Protein AF-A0A1F6LMS4-F1 (afdb_monomer_lite)

Sequence (138 aa):
MDKSLGEVFREQTHAKDLTAEDLVKKTGVGTRSLVFQFWAGRTFPPLHKLISMFNLVGMEFHIYVNGQLRKLKLDGRRGLSDAERVLVGDPGEVGLLDGLTPSQGEAILAQANFFREYNARKQSAKPASARRRADAAA

Foldseek 3Di:
DDQDPLCVLVVLCVVLVHDLVNLCVQLVQPDSVQSVCSSVVNDDTDPSSVQSSQVVSVHWDWDQDPNDIDTDDDPDDPPDDPLCVLPDDDPDPPPDPVPDDPVRVVVVVVVVVVSVVVVVVVVVVVVVVVVVVVVVVD

Structure (mmCIF, N/CA/C/O backbone):
data_AF-A0A1F6LMS4-F1
#
_entry.id   AF-A0A1F6LMS4-F1
#
loop_
_atom_site.group_PDB
_atom_site.id
_atom_site.type_symbol
_atom_site.label_atom_id
_atom_site.label_alt_id
_atom_site.label_comp_id
_atom_site.label_asym_id
_atom_site.label_entity_id
_atom_site.label_seq_id
_atom_site.pdbx_PDB_ins_code
_atom_site.Cartn_x
_atom_site.Cartn_y
_atom_site.Cartn_z
_atom_site.occupancy
_atom_site.B_iso_or_equiv
_atom_site.auth_seq_id
_atom_site.auth_comp_id
_atom_site.auth_asym_id
_atom_site.auth_atom_id
_atom_site.pdbx_PDB_model_num
ATOM 1 N N . MET A 1 1 ? -13.537 21.248 1.735 1.00 57.81 1 MET A N 1
ATOM 2 C CA . MET A 1 1 ? -13.425 20.129 0.780 1.00 57.81 1 MET A CA 1
ATOM 3 C C . MET A 1 1 ? -12.567 19.087 1.464 1.00 57.81 1 MET A C 1
ATOM 5 O O . MET A 1 1 ? -11.449 19.426 1.841 1.00 57.81 1 MET A O 1
ATOM 9 N N . ASP A 1 2 ? -13.107 17.901 1.727 1.00 83.56 2 ASP A N 1
ATOM 10 C CA . ASP A 1 2 ? -12.365 16.851 2.428 1.00 83.56 2 ASP A CA 1
ATOM 11 C C . ASP A 1 2 ? -11.330 16.250 1.476 1.00 83.56 2 ASP A C 1
ATOM 13 O O . ASP A 1 2 ? -11.664 15.871 0.353 1.00 83.56 2 ASP A O 1
ATOM 17 N N . LYS A 1 3 ? -10.062 16.211 1.900 1.00 87.00 3 LYS A N 1
ATOM 18 C CA . LYS A 1 3 ? -8.988 15.601 1.108 1.00 87.00 3 LYS A CA 1
ATOM 19 C C . LYS A 1 3 ? -9.185 14.091 1.076 1.00 87.00 3 LYS A C 1
ATOM 21 O O . LYS A 1 3 ? -9.431 13.463 2.106 1.00 87.00 3 LYS A O 1
ATOM 26 N N . SER A 1 4 ? -9.013 13.495 -0.093 1.00 92.06 4 SER A N 1
ATOM 27 C CA . SER A 1 4 ? -8.937 12.047 -0.235 1.00 92.06 4 SER A CA 1
ATOM 28 C C . SER A 1 4 ? -7.688 11.495 0.460 1.00 92.06 4 SER A C 1
ATOM 30 O O . SER A 1 4 ? -6.669 12.173 0.615 1.00 92.06 4 SER A O 1
ATOM 32 N N . LEU A 1 5 ? -7.730 10.214 0.833 1.00 91.44 5 LEU A N 1
ATOM 33 C CA . LEU A 1 5 ? -6.574 9.526 1.412 1.00 91.44 5 LEU A CA 1
ATOM 34 C C . LEU A 1 5 ? -5.336 9.593 0.499 1.00 91.44 5 LEU A C 1
ATOM 36 O O . LEU A 1 5 ? -4.218 9.727 0.992 1.00 91.44 5 LEU A O 1
ATOM 40 N N . GLY A 1 6 ? -5.539 9.520 -0.821 1.00 93.62 6 GLY A N 1
ATOM 41 C CA . GLY A 1 6 ? -4.470 9.628 -1.813 1.00 93.62 6 GLY A CA 1
ATOM 42 C C . GLY A 1 6 ? -3.784 10.996 -1.796 1.00 93.62 6 GLY A C 1
ATOM 43 O O . GLY A 1 6 ? -2.556 11.061 -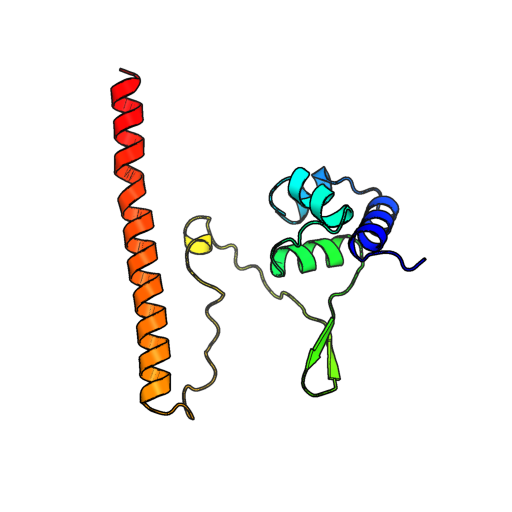1.870 1.00 93.62 6 GLY A O 1
ATOM 44 N N . GLU A 1 7 ? -4.551 12.075 -1.625 1.00 94.12 7 GLU A N 1
ATOM 45 C CA . GLU A 1 7 ? -4.028 13.442 -1.507 1.00 94.12 7 GLU A CA 1
ATOM 46 C C . GLU A 1 7 ? -3.265 13.642 -0.199 1.00 94.12 7 GLU A C 1
ATOM 48 O O . GLU A 1 7 ? -2.130 14.116 -0.225 1.00 94.12 7 GLU A O 1
ATOM 53 N N . VAL A 1 8 ? -3.832 13.201 0.930 1.00 94.62 8 VAL A N 1
ATOM 54 C CA . VAL A 1 8 ? -3.152 13.257 2.236 1.00 94.62 8 VAL A CA 1
ATOM 55 C C . VAL A 1 8 ? -1.834 12.485 2.185 1.00 94.62 8 VAL A C 1
ATOM 57 O O . VAL A 1 8 ? -0.793 12.987 2.606 1.00 94.62 8 VAL A O 1
ATOM 60 N N . PHE A 1 9 ? -1.844 11.279 1.616 1.00 95.69 9 PHE A N 1
ATOM 61 C CA . PHE A 1 9 ? -0.638 10.472 1.480 1.00 95.69 9 PHE A CA 1
ATOM 62 C C . PHE A 1 9 ? 0.407 11.129 0.564 1.00 95.69 9 PHE A C 1
ATOM 64 O O . PHE A 1 9 ? 1.603 11.086 0.861 1.00 95.69 9 PHE A O 1
ATOM 71 N N . ARG A 1 10 ? -0.013 11.758 -0.541 1.00 96.19 10 ARG A N 1
ATOM 72 C CA . ARG A 1 10 ? 0.890 12.491 -1.440 1.00 96.19 10 ARG A CA 1
ATOM 73 C C . ARG A 1 10 ? 1.565 13.662 -0.725 1.00 96.19 10 ARG A C 1
ATOM 75 O O . ARG A 1 10 ? 2.773 13.834 -0.870 1.00 96.19 10 ARG A O 1
ATOM 82 N N . GLU A 1 11 ? 0.818 14.428 0.065 1.00 95.31 11 GLU A N 1
ATOM 83 C CA . GLU A 1 11 ? 1.367 15.525 0.871 1.00 95.31 11 GLU A CA 1
ATOM 84 C C . GLU A 1 11 ? 2.415 15.021 1.865 1.00 95.31 11 GLU A C 1
ATOM 86 O O . GLU A 1 11 ? 3.518 15.561 1.916 1.00 95.31 11 GLU A O 1
ATOM 91 N N . GLN A 1 12 ? 2.124 13.930 2.581 1.00 95.44 12 GLN A N 1
ATOM 92 C CA . GLN A 1 12 ? 3.085 13.311 3.502 1.00 95.44 12 GLN A CA 1
ATOM 93 C C . GLN A 1 12 ? 4.315 12.750 2.781 1.00 95.44 12 GLN A C 1
ATOM 95 O O . GLN A 1 12 ? 5.429 12.833 3.292 1.00 95.44 12 GLN A O 1
ATOM 100 N N . THR A 1 13 ? 4.139 12.217 1.570 1.00 95.94 13 THR A N 1
ATOM 101 C CA . THR A 1 13 ? 5.257 11.739 0.748 1.00 95.94 13 THR A CA 1
ATOM 102 C C . THR A 1 13 ? 6.203 12.889 0.401 1.00 95.94 13 THR A C 1
ATOM 104 O O . THR A 1 13 ? 7.414 12.769 0.588 1.00 95.94 13 THR A O 1
ATOM 107 N N . HIS A 1 14 ? 5.657 14.017 -0.062 1.00 95.50 14 HIS A N 1
ATOM 108 C CA . HIS A 1 14 ? 6.451 15.198 -0.394 1.00 95.50 14 HIS A CA 1
ATOM 109 C C . HIS A 1 14 ? 7.080 15.847 0.845 1.00 95.50 14 HIS A C 1
ATOM 111 O O . HIS A 1 14 ? 8.228 16.262 0.775 1.00 95.50 14 HIS A O 1
ATOM 117 N N . ALA A 1 15 ? 6.399 15.852 1.996 1.00 95.88 15 ALA A N 1
ATOM 118 C CA . ALA A 1 15 ? 6.955 16.341 3.263 1.00 95.88 15 ALA A CA 1
ATOM 119 C C . ALA A 1 15 ? 8.149 15.512 3.784 1.00 95.88 15 ALA A C 1
ATOM 121 O O . ALA A 1 15 ? 8.854 15.943 4.695 1.00 95.88 15 ALA A O 1
ATOM 122 N N . LYS A 1 16 ? 8.367 14.311 3.234 1.00 94.50 16 LYS A N 1
ATOM 123 C CA . LYS A 1 16 ? 9.516 13.439 3.520 1.00 94.50 16 LYS A CA 1
ATOM 124 C C . LYS A 1 16 ? 10.584 13.473 2.421 1.00 94.50 16 LYS A C 1
ATOM 126 O O . LYS A 1 16 ? 11.466 12.617 2.436 1.00 94.50 16 LYS A O 1
ATOM 131 N N . ASP A 1 17 ? 10.473 14.395 1.463 1.00 96.31 17 ASP A N 1
ATOM 132 C CA . ASP A 1 17 ? 11.335 14.489 0.277 1.00 96.31 17 ASP A CA 1
ATOM 133 C C . ASP A 1 17 ? 11.428 13.169 -0.509 1.00 96.31 17 ASP A C 1
ATOM 135 O O . ASP A 1 17 ? 12.460 12.818 -1.080 1.00 96.31 17 ASP A O 1
ATOM 139 N N . LEU A 1 18 ? 10.332 12.403 -0.531 1.00 94.56 18 LEU A N 1
ATOM 140 C CA . LEU A 1 18 ? 10.251 11.149 -1.271 1.00 94.56 18 LEU A CA 1
ATOM 141 C C . LEU A 1 18 ? 9.564 11.358 -2.619 1.00 94.56 18 LEU A C 1
ATOM 143 O O . LEU A 1 18 ? 8.584 12.092 -2.759 1.00 94.56 18 LEU A O 1
ATOM 147 N N . THR A 1 19 ? 10.046 10.635 -3.623 1.00 95.62 19 THR A N 1
ATOM 148 C CA . THR A 1 19 ? 9.401 10.545 -4.932 1.00 95.62 19 THR A CA 1
ATOM 149 C C . THR A 1 19 ? 8.559 9.273 -5.049 1.00 95.62 19 THR A C 1
ATOM 151 O O . THR A 1 19 ? 8.710 8.314 -4.287 1.00 95.62 19 THR A O 1
ATOM 154 N N . ALA A 1 20 ? 7.695 9.207 -6.068 1.00 93.69 20 ALA A N 1
ATOM 155 C CA . ALA A 1 20 ? 6.998 7.964 -6.408 1.00 93.69 20 ALA A CA 1
ATOM 156 C C . ALA A 1 20 ? 7.979 6.815 -6.713 1.00 93.69 20 ALA A C 1
ATOM 158 O O . ALA A 1 20 ? 7.672 5.653 -6.459 1.00 93.69 20 ALA A O 1
ATOM 159 N N . GLU A 1 21 ? 9.168 7.126 -7.235 1.00 94.62 21 GLU A N 1
ATOM 160 C CA . GLU A 1 21 ? 10.205 6.131 -7.492 1.00 94.62 21 GLU A CA 1
ATOM 161 C C . GLU A 1 21 ? 10.825 5.589 -6.200 1.00 94.62 21 GLU A C 1
ATOM 163 O O . GLU A 1 21 ? 11.038 4.381 -6.084 1.00 94.62 21 GLU A O 1
ATOM 168 N N . ASP A 1 22 ? 11.034 6.447 -5.201 1.00 92.56 22 ASP A N 1
ATOM 169 C CA . ASP A 1 22 ? 11.509 6.024 -3.882 1.00 92.56 22 ASP A CA 1
ATOM 170 C C . ASP A 1 22 ? 10.504 5.112 -3.191 1.00 92.56 22 ASP A C 1
ATOM 172 O O . ASP A 1 22 ? 10.893 4.104 -2.602 1.00 92.56 22 ASP A O 1
ATOM 176 N N . LEU A 1 23 ? 9.208 5.417 -3.303 1.00 92.56 23 LEU A N 1
ATOM 177 C CA . LEU A 1 23 ? 8.152 4.562 -2.767 1.00 92.56 23 LEU A CA 1
ATOM 178 C C . LEU A 1 23 ? 8.204 3.166 -3.394 1.00 92.56 23 LEU A C 1
ATOM 180 O O . LEU A 1 23 ? 8.177 2.170 -2.668 1.00 92.56 23 LEU A O 1
ATOM 184 N N . VAL A 1 24 ? 8.339 3.074 -4.720 1.00 91.62 24 VAL A N 1
ATOM 185 C CA . VAL A 1 24 ? 8.475 1.792 -5.431 1.00 91.62 24 VAL A CA 1
ATOM 186 C C . VAL A 1 24 ? 9.710 1.033 -4.942 1.00 91.62 24 VAL A C 1
ATOM 188 O O . VAL A 1 24 ? 9.585 -0.126 -4.550 1.00 91.62 24 VAL A O 1
ATOM 191 N N . LYS A 1 25 ? 10.881 1.680 -4.890 1.00 88.44 25 LYS A N 1
ATOM 192 C CA . LYS A 1 25 ? 12.146 1.042 -4.481 1.00 88.44 25 LYS A CA 1
ATOM 193 C C . LYS A 1 25 ? 12.127 0.578 -3.022 1.00 88.44 25 LYS A C 1
ATOM 195 O O . LYS A 1 25 ? 12.519 -0.548 -2.731 1.00 88.44 25 LYS A O 1
ATOM 200 N N . LYS A 1 26 ? 11.649 1.420 -2.103 1.00 85.88 26 LYS A N 1
ATOM 201 C CA . LYS A 1 26 ? 11.716 1.169 -0.653 1.00 85.88 26 LYS A CA 1
ATOM 202 C C . LYS A 1 26 ? 10.614 0.231 -0.156 1.00 85.88 26 LYS A C 1
ATOM 204 O O . LYS A 1 26 ? 10.833 -0.540 0.774 1.00 85.88 26 LYS A O 1
ATOM 209 N N . THR A 1 27 ? 9.433 0.247 -0.777 1.00 85.81 27 THR A N 1
ATOM 210 C CA . THR A 1 27 ? 8.288 -0.579 -0.335 1.00 85.81 27 THR A CA 1
ATOM 211 C C . THR A 1 27 ? 8.045 -1.797 -1.232 1.00 85.81 27 THR A C 1
ATOM 213 O O . THR A 1 27 ? 7.390 -2.768 -0.826 1.00 85.81 27 THR A O 1
ATOM 216 N N . GLY A 1 28 ? 8.593 -1.783 -2.450 1.00 83.19 28 GLY A N 1
ATOM 217 C CA . GLY A 1 28 ? 8.300 -2.758 -3.494 1.00 83.19 28 GLY A CA 1
ATOM 218 C C . GLY A 1 28 ? 6.862 -2.649 -4.002 1.00 83.19 28 GLY A C 1
ATOM 219 O O . GLY A 1 28 ? 6.275 -3.679 -4.343 1.00 83.19 28 GLY A O 1
ATOM 220 N N . VAL A 1 29 ? 6.244 -1.464 -3.945 1.00 82.50 29 VAL A N 1
ATOM 221 C CA . VAL A 1 29 ? 4.898 -1.238 -4.482 1.00 82.50 29 VAL A CA 1
ATOM 222 C C . VAL A 1 29 ? 4.968 -1.173 -6.005 1.00 82.50 29 VAL A C 1
ATOM 224 O O . VAL A 1 29 ? 5.294 -0.142 -6.569 1.00 82.50 29 VAL A O 1
ATOM 227 N N . GLY A 1 30 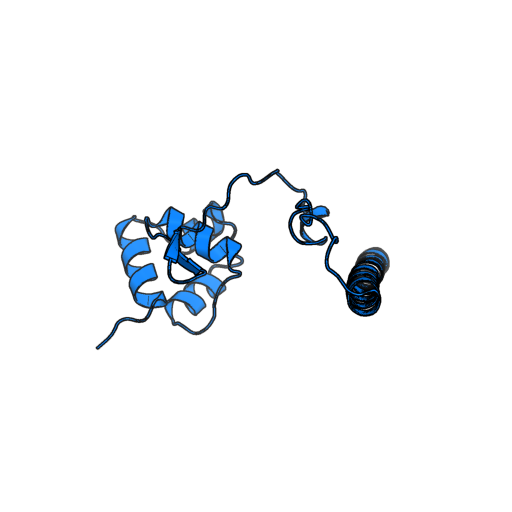? 4.686 -2.300 -6.663 1.00 87.06 30 GLY A N 1
ATOM 228 C CA . GLY A 1 30 ? 4.482 -2.418 -8.112 1.00 87.06 30 GLY A CA 1
ATOM 229 C C . GLY A 1 30 ? 5.268 -1.421 -8.974 1.00 87.06 30 GLY A C 1
ATOM 230 O O . GLY A 1 30 ? 6.483 -1.522 -9.111 1.00 87.06 30 GLY A O 1
ATOM 231 N N . THR A 1 31 ? 4.552 -0.469 -9.575 1.00 90.75 31 THR A N 1
ATOM 232 C CA . THR A 1 31 ? 5.103 0.530 -10.501 1.00 90.75 31 THR A CA 1
ATOM 233 C C . THR A 1 31 ? 4.791 1.957 -10.049 1.00 90.75 31 THR A C 1
ATOM 235 O O . THR A 1 31 ? 3.859 2.194 -9.281 1.00 90.75 31 THR A O 1
ATOM 238 N N . ARG A 1 32 ? 5.507 2.946 -10.608 1.00 93.56 32 ARG A N 1
ATOM 239 C CA . ARG A 1 32 ? 5.208 4.379 -10.393 1.00 93.56 32 ARG A CA 1
ATOM 240 C C . ARG A 1 32 ? 3.774 4.739 -10.799 1.00 93.56 32 ARG A C 1
ATOM 242 O O . ARG A 1 32 ? 3.139 5.559 -10.148 1.00 93.56 32 ARG A O 1
ATOM 249 N N . SER A 1 33 ? 3.246 4.091 -11.842 1.00 93.94 33 SER A N 1
ATOM 250 C CA . SER A 1 33 ? 1.862 4.290 -12.291 1.00 93.94 33 SER A CA 1
ATOM 251 C C . SER A 1 33 ? 0.855 3.916 -11.202 1.00 93.94 33 SER A C 1
ATOM 253 O O . SER A 1 33 ? -0.080 4.673 -10.961 1.00 93.94 33 SER A O 1
ATOM 255 N N . LEU A 1 34 ? 1.093 2.814 -10.480 1.00 89.94 34 LEU A N 1
ATOM 256 C CA . LEU A 1 34 ? 0.236 2.394 -9.371 1.00 89.94 34 LEU A CA 1
ATOM 257 C C . LEU A 1 34 ? 0.228 3.426 -8.232 1.00 89.94 34 LEU A C 1
ATOM 259 O O . LEU A 1 34 ? -0.826 3.716 -7.674 1.00 89.94 34 LEU A O 1
ATOM 263 N N . VAL A 1 35 ? 1.383 4.027 -7.927 1.00 93.06 35 VAL A N 1
ATOM 264 C CA . VAL A 1 35 ? 1.492 5.105 -6.929 1.00 93.06 35 VAL A CA 1
ATOM 265 C C . VAL A 1 35 ? 0.689 6.337 -7.358 1.00 93.06 35 VAL A C 1
ATOM 267 O O . VAL A 1 35 ? -0.090 6.861 -6.567 1.00 93.06 35 VAL A O 1
ATOM 270 N N . PHE A 1 36 ? 0.810 6.773 -8.616 1.00 95.06 36 PHE A N 1
ATOM 271 C CA . PHE A 1 36 ? 0.043 7.917 -9.124 1.00 95.06 36 PHE A CA 1
ATOM 272 C C . PHE A 1 36 ? -1.466 7.654 -9.158 1.00 95.06 36 PHE A C 1
ATOM 274 O O . PHE A 1 36 ? -2.254 8.534 -8.816 1.00 95.06 36 PHE A O 1
ATOM 281 N N . GLN A 1 37 ? -1.882 6.446 -9.542 1.00 93.19 37 GLN A N 1
ATOM 282 C CA . GLN A 1 37 ? -3.292 6.059 -9.510 1.00 93.19 37 GLN A CA 1
ATOM 283 C C . GLN A 1 37 ? -3.840 6.041 -8.077 1.00 93.19 37 GLN A C 1
ATOM 285 O O . GLN A 1 37 ? -4.987 6.436 -7.874 1.00 93.19 37 GLN A O 1
ATOM 290 N N . PHE A 1 38 ? -3.029 5.640 -7.092 1.00 94.50 38 PHE A N 1
ATOM 291 C CA . PHE A 1 38 ? -3.394 5.725 -5.679 1.00 94.50 38 PHE A CA 1
ATOM 292 C C . PHE A 1 38 ? -3.522 7.174 -5.197 1.00 94.50 38 PHE A C 1
ATOM 294 O O . PHE A 1 38 ? -4.521 7.516 -4.571 1.00 94.50 38 PHE A O 1
ATOM 301 N N . TRP A 1 39 ? -2.578 8.053 -5.546 1.00 94.44 39 TRP A N 1
A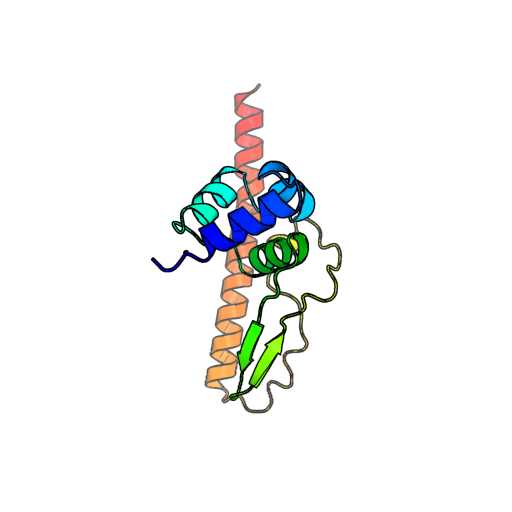TOM 302 C CA . TRP A 1 39 ? -2.680 9.486 -5.228 1.00 94.44 39 TRP A CA 1
ATOM 303 C C . TRP A 1 39 ? -3.931 10.134 -5.818 1.00 94.44 39 TRP A C 1
ATOM 305 O O . TRP A 1 39 ? -4.530 10.992 -5.185 1.00 94.44 39 TRP A O 1
ATOM 315 N N . ALA A 1 40 ? -4.341 9.696 -7.008 1.00 93.12 40 ALA A N 1
ATOM 316 C CA . ALA A 1 40 ? -5.567 10.143 -7.659 1.00 93.12 40 ALA A CA 1
ATOM 317 C C . ALA A 1 40 ? -6.842 9.449 -7.131 1.00 93.12 40 ALA A C 1
ATOM 319 O O . ALA A 1 40 ? -7.911 9.645 -7.706 1.00 93.12 40 ALA A O 1
ATOM 320 N N . GLY A 1 41 ? -6.740 8.584 -6.114 1.00 91.81 41 GLY A N 1
ATOM 321 C CA . GLY A 1 41 ? -7.874 7.853 -5.538 1.00 91.81 41 GLY A CA 1
ATOM 322 C C . GLY A 1 41 ? -8.516 6.817 -6.469 1.00 91.81 41 GLY A C 1
ATOM 323 O O . GLY A 1 41 ? -9.632 6.377 -6.217 1.00 91.81 41 GLY A O 1
ATOM 324 N N . ARG A 1 42 ? -7.841 6.422 -7.558 1.00 91.94 42 ARG A N 1
ATOM 325 C CA . ARG A 1 42 ? -8.394 5.519 -8.588 1.00 91.94 42 ARG A CA 1
ATOM 326 C C . ARG A 1 42 ? -8.199 4.041 -8.278 1.00 91.94 42 ARG A C 1
ATOM 328 O O . ARG A 1 42 ? -8.884 3.202 -8.851 1.00 91.94 42 ARG A O 1
ATOM 335 N N . THR A 1 43 ? -7.222 3.710 -7.441 1.00 90.38 43 THR A N 1
ATOM 336 C CA . THR A 1 43 ? -6.891 2.327 -7.095 1.00 90.38 43 THR A CA 1
ATOM 337 C C . THR A 1 43 ? -6.237 2.258 -5.728 1.00 90.38 43 THR A C 1
ATOM 339 O O . THR A 1 43 ? -5.647 3.235 -5.270 1.00 90.38 43 THR A O 1
ATOM 342 N N . PHE A 1 44 ? -6.295 1.087 -5.106 1.00 87.44 44 PHE A N 1
ATOM 343 C CA . PHE A 1 44 ? -5.605 0.805 -3.858 1.00 87.44 44 PHE A CA 1
ATOM 344 C C . PHE A 1 44 ? -4.521 -0.249 -4.097 1.00 87.44 44 PHE A C 1
ATOM 346 O O . PHE A 1 44 ? -4.816 -1.324 -4.626 1.00 87.44 44 PHE A O 1
ATOM 353 N N . PRO A 1 45 ? -3.263 0.019 -3.703 1.00 85.88 45 PRO A N 1
ATOM 354 C CA . PRO A 1 45 ? -2.246 -1.017 -3.645 1.00 85.88 45 PRO A CA 1
ATOM 355 C C . PRO A 1 45 ? -2.682 -2.159 -2.711 1.00 85.88 45 PRO A C 1
ATOM 357 O O . PRO A 1 45 ? -3.470 -1.930 -1.790 1.00 85.88 45 PRO A O 1
ATOM 360 N N . PRO A 1 46 ? -2.127 -3.376 -2.870 1.00 85.19 46 PRO A N 1
ATOM 361 C CA . PRO A 1 46 ? -2.352 -4.457 -1.915 1.00 85.19 46 PRO A CA 1
ATOM 362 C C . PRO A 1 46 ? -2.073 -3.999 -0.478 1.00 85.19 46 PRO A C 1
ATOM 364 O O . PRO A 1 46 ? -1.085 -3.301 -0.239 1.00 85.19 46 PRO A O 1
ATOM 367 N N . LEU A 1 47 ? -2.904 -4.419 0.481 1.00 82.19 47 LEU A N 1
ATOM 368 C CA . LEU A 1 47 ? -2.885 -3.916 1.863 1.00 82.19 47 LEU A CA 1
ATOM 369 C C . LEU A 1 47 ? -1.482 -3.925 2.498 1.00 82.19 47 LEU A C 1
ATOM 371 O O . LEU A 1 47 ? -1.051 -2.931 3.072 1.00 82.19 47 LEU A O 1
ATOM 375 N N . HIS A 1 48 ? -0.715 -5.003 2.323 1.00 79.44 48 HIS A N 1
ATOM 376 C CA . HIS A 1 48 ? 0.650 -5.108 2.853 1.00 79.44 48 HIS A CA 1
ATOM 377 C C . HIS A 1 48 ? 1.628 -4.072 2.251 1.00 79.44 48 HIS A C 1
ATOM 379 O O . HIS A 1 48 ? 2.561 -3.620 2.922 1.00 79.44 48 HIS A O 1
ATOM 385 N N . LYS A 1 49 ? 1.420 -3.659 0.991 1.00 85.75 49 LYS A N 1
ATOM 386 C CA . LYS A 1 49 ? 2.174 -2.569 0.348 1.00 85.75 49 LYS A CA 1
ATOM 387 C C . LYS A 1 49 ? 1.702 -1.215 0.844 1.00 85.75 49 LYS A C 1
ATOM 389 O O . LYS A 1 49 ? 2.545 -0.377 1.138 1.00 85.75 49 LYS A O 1
ATOM 394 N N . LEU A 1 50 ? 0.394 -1.033 1.002 1.00 87.25 50 LEU A N 1
ATOM 395 C CA . LEU A 1 50 ? -0.185 0.193 1.543 1.00 87.25 50 LEU A CA 1
ATOM 396 C C . LEU A 1 50 ? 0.334 0.487 2.959 1.00 87.25 50 LEU A C 1
ATOM 398 O O . LEU A 1 50 ? 0.790 1.593 3.224 1.00 87.25 50 LEU A O 1
ATOM 402 N N . ILE A 1 51 ? 0.379 -0.522 3.834 1.00 85.56 51 ILE A N 1
ATOM 403 C CA . ILE A 1 51 ? 0.953 -0.397 5.185 1.00 85.56 51 ILE A CA 1
ATOM 404 C C . ILE A 1 51 ? 2.442 -0.030 5.115 1.00 85.56 51 ILE A C 1
ATOM 406 O O . ILE A 1 51 ? 2.900 0.855 5.834 1.00 85.56 51 ILE A O 1
ATOM 410 N N . SER A 1 52 ? 3.201 -0.673 4.219 1.00 87.31 52 SER A N 1
ATOM 411 C CA . SER A 1 52 ? 4.625 -0.359 4.015 1.00 87.31 52 SER A CA 1
ATOM 412 C C . SER A 1 52 ? 4.831 1.088 3.545 1.00 87.31 52 SER A C 1
ATOM 414 O O . SER A 1 52 ? 5.743 1.763 4.013 1.00 87.31 52 SER A O 1
ATOM 416 N N . MET A 1 53 ? 3.978 1.569 2.636 1.00 90.88 53 MET A N 1
ATOM 417 C CA . MET A 1 53 ? 3.976 2.951 2.154 1.00 90.88 53 MET A CA 1
ATOM 418 C C . MET A 1 53 ? 3.639 3.939 3.269 1.00 90.88 53 MET A C 1
ATOM 420 O O . MET A 1 53 ? 4.343 4.933 3.416 1.00 90.88 53 MET A O 1
ATOM 424 N N . PHE A 1 54 ? 2.608 3.662 4.068 1.00 91.81 54 PHE A N 1
ATOM 425 C CA . PHE A 1 54 ? 2.187 4.529 5.170 1.00 91.81 54 PHE A CA 1
ATOM 426 C C . PHE A 1 54 ? 3.285 4.668 6.217 1.00 91.81 54 PHE A C 1
ATOM 428 O O . PHE A 1 54 ? 3.691 5.787 6.521 1.00 91.81 54 PHE A O 1
ATOM 435 N N . ASN A 1 55 ? 3.859 3.549 6.662 1.00 87.94 55 ASN A N 1
ATOM 436 C CA . ASN A 1 55 ? 4.960 3.571 7.620 1.00 87.94 55 ASN A CA 1
ATOM 437 C C . ASN A 1 55 ? 6.155 4.387 7.102 1.00 87.94 55 ASN A C 1
ATOM 439 O O . ASN A 1 55 ? 6.761 5.137 7.863 1.00 87.94 55 ASN A O 1
ATOM 443 N N . LEU A 1 56 ? 6.474 4.283 5.805 1.00 89.50 56 LEU A N 1
ATOM 444 C CA . LEU A 1 56 ? 7.582 5.018 5.191 1.00 89.50 56 LEU A CA 1
ATOM 445 C C . LEU A 1 56 ? 7.376 6.542 5.218 1.00 89.50 56 LEU A C 1
ATOM 447 O O . LEU A 1 56 ? 8.350 7.280 5.357 1.00 89.50 56 LEU A O 1
ATOM 451 N N . VAL A 1 57 ? 6.131 7.015 5.116 1.00 93.25 57 VAL A N 1
ATOM 452 C CA . VAL A 1 57 ? 5.805 8.452 5.168 1.00 93.25 57 VAL A CA 1
ATOM 453 C C . VAL A 1 57 ? 5.396 8.932 6.566 1.00 93.25 57 VAL A C 1
ATOM 455 O O . VAL A 1 57 ? 5.047 10.094 6.738 1.00 93.25 57 VAL A O 1
ATOM 458 N N . GLY A 1 58 ? 5.471 8.069 7.586 1.00 88.50 58 GLY A N 1
ATOM 459 C CA . GLY A 1 58 ? 5.100 8.402 8.966 1.00 88.50 58 GLY A CA 1
ATOM 460 C C . GLY A 1 58 ? 3.597 8.353 9.258 1.00 88.50 58 GLY A C 1
ATOM 461 O O . GLY A 1 58 ? 3.157 8.897 10.265 1.00 88.50 58 GLY A O 1
ATOM 462 N N . MET A 1 59 ? 2.810 7.706 8.399 1.00 89.56 59 MET A N 1
ATOM 463 C CA . MET A 1 59 ? 1.395 7.420 8.634 1.00 89.56 59 MET A CA 1
ATOM 464 C C . MET A 1 59 ? 1.223 6.037 9.268 1.00 89.56 59 MET A C 1
ATOM 466 O O . MET A 1 59 ? 1.977 5.107 8.985 1.00 89.56 59 MET A O 1
ATOM 470 N N . GLU A 1 60 ? 0.190 5.879 10.092 1.00 84.44 60 GLU A N 1
ATOM 471 C CA . GLU A 1 60 ? -0.124 4.609 10.745 1.00 84.44 60 GLU A CA 1
ATOM 472 C C . GLU A 1 60 ? -1.420 4.011 10.202 1.00 84.44 60 GLU A C 1
ATOM 474 O O . GLU A 1 60 ? -2.415 4.713 10.021 1.00 84.44 60 GLU A O 1
ATOM 479 N N . PHE A 1 61 ? -1.423 2.696 9.975 1.00 82.44 61 PHE A N 1
ATOM 480 C CA . PHE A 1 61 ? -2.629 1.969 9.597 1.00 82.44 61 PHE A CA 1
ATOM 481 C C . PHE A 1 61 ? -3.297 1.378 10.842 1.00 82.44 61 PHE A C 1
ATOM 483 O O . PHE A 1 61 ? -2.712 0.545 11.541 1.00 82.44 61 PHE A O 1
ATOM 490 N N . HIS A 1 62 ? -4.533 1.798 11.100 1.00 82.50 62 HIS A N 1
ATOM 491 C CA . HIS A 1 62 ? -5.340 1.321 12.217 1.00 82.50 62 HIS A CA 1
ATOM 492 C C . HIS A 1 62 ? -6.588 0.603 11.708 1.00 82.50 62 HIS A C 1
ATOM 494 O O . HIS A 1 62 ? -7.160 0.980 10.688 1.00 82.50 62 HIS A O 1
ATOM 500 N N . ILE A 1 63 ? -7.013 -0.427 12.432 1.00 79.44 63 ILE A N 1
ATOM 501 C CA . ILE A 1 63 ? -8.246 -1.173 12.176 1.00 79.44 63 ILE A CA 1
ATOM 502 C C . ILE A 1 63 ? -9.118 -1.165 13.427 1.00 79.44 63 ILE A C 1
ATOM 504 O O . ILE A 1 63 ? -8.609 -1.237 14.544 1.00 79.44 63 ILE A O 1
ATOM 508 N N . TYR A 1 64 ? -10.433 -1.094 13.248 1.00 78.31 64 TYR A N 1
ATOM 509 C CA . TYR A 1 64 ? -11.382 -1.293 14.338 1.00 78.31 64 TYR A CA 1
ATOM 510 C C . TYR A 1 64 ? -11.733 -2.775 14.437 1.00 78.31 64 TYR A C 1
ATOM 512 O O . TYR A 1 64 ? -12.287 -3.348 13.503 1.00 78.31 64 TYR A O 1
ATOM 520 N N . VAL A 1 65 ? -11.418 -3.395 15.573 1.00 77.56 65 VAL A N 1
ATOM 521 C CA . VAL A 1 65 ? -11.741 -4.796 15.868 1.00 77.56 65 VAL A CA 1
ATOM 522 C C . VAL A 1 65 ? -12.408 -4.845 17.234 1.00 77.56 65 VAL A C 1
ATOM 524 O O . VAL A 1 65 ? -11.844 -4.358 18.211 1.00 77.56 65 VAL A O 1
ATOM 527 N N . ASN A 1 66 ? -13.616 -5.411 17.306 1.00 84.50 66 ASN A N 1
ATOM 528 C CA . ASN A 1 66 ? -14.392 -5.543 18.547 1.00 84.50 66 ASN A CA 1
ATOM 529 C C . ASN A 1 66 ? -14.542 -4.216 19.317 1.00 84.50 66 ASN A C 1
ATOM 531 O O . ASN A 1 66 ? -14.341 -4.156 20.527 1.00 84.50 66 ASN A O 1
ATOM 535 N N . GLY A 1 67 ? -14.831 -3.125 18.599 1.00 86.44 67 GLY A N 1
ATOM 536 C CA . GLY A 1 67 ? -14.993 -1.791 19.191 1.00 86.44 67 GLY A CA 1
ATOM 537 C C . GLY A 1 67 ? -13.692 -1.119 19.642 1.00 86.44 67 GLY A C 1
ATOM 538 O O . GLY A 1 67 ? -13.738 -0.033 20.209 1.00 86.44 67 GLY A O 1
ATOM 539 N N . GLN A 1 68 ? -12.530 -1.722 19.381 1.00 77.75 68 GLN A N 1
ATOM 540 C CA . GLN A 1 68 ? -11.229 -1.173 19.754 1.00 77.75 68 GLN A CA 1
ATOM 541 C C . GLN A 1 68 ? -10.394 -0.843 18.521 1.00 77.75 68 GLN A C 1
ATOM 543 O O . GLN A 1 68 ? -10.299 -1.639 17.586 1.00 77.75 68 GLN A O 1
ATOM 548 N N . LEU A 1 69 ? -9.746 0.322 18.545 1.00 75.44 69 LEU A N 1
ATOM 549 C CA . LEU A 1 69 ? -8.770 0.708 17.534 1.00 75.44 69 LEU A CA 1
ATOM 550 C C . LEU A 1 69 ? -7.459 -0.051 17.778 1.00 75.44 69 LEU A C 1
ATOM 552 O O . LEU A 1 69 ? -6.884 0.007 18.866 1.00 75.44 69 LEU A O 1
ATOM 556 N N . ARG A 1 70 ? -6.988 -0.782 16.771 1.00 72.88 70 ARG A N 1
ATOM 557 C CA . ARG A 1 70 ? -5.761 -1.581 16.816 1.00 72.88 70 ARG A CA 1
ATOM 558 C C . ARG A 1 70 ? -4.829 -1.132 15.693 1.00 72.88 70 ARG A C 1
ATOM 560 O O . ARG A 1 70 ? -5.220 -1.124 14.528 1.00 72.88 70 ARG A O 1
ATOM 567 N N . LYS A 1 71 ? -3.579 -0.810 16.031 1.00 74.44 71 LYS A N 1
ATOM 568 C CA . LYS A 1 71 ? -2.525 -0.543 15.043 1.00 74.44 71 LYS A CA 1
ATOM 569 C C . LYS A 1 71 ? -2.084 -1.854 14.399 1.00 74.44 71 LYS A C 1
ATOM 571 O O . LYS A 1 71 ? -1.673 -2.777 15.103 1.00 74.44 71 LYS A O 1
ATOM 576 N N . LEU A 1 72 ? -2.123 -1.924 13.073 1.00 67.56 72 LEU A N 1
ATOM 577 C CA . LEU A 1 72 ? -1.654 -3.091 12.336 1.00 67.56 72 LEU A CA 1
ATOM 578 C C . LEU A 1 72 ? -0.135 -2.991 12.142 1.00 67.56 72 LEU A C 1
ATOM 580 O O . LEU A 1 72 ? 0.360 -2.081 11.476 1.00 67.56 72 LEU A O 1
ATOM 584 N N . LYS A 1 73 ? 0.618 -3.919 12.740 1.00 59.16 73 LYS A N 1
ATOM 585 C CA . LYS A 1 73 ? 2.062 -4.061 12.522 1.00 59.16 73 LYS A CA 1
ATOM 586 C C . LYS A 1 73 ? 2.312 -5.271 11.630 1.00 59.16 73 LYS A C 1
ATOM 588 O O . LYS A 1 73 ? 1.813 -6.354 11.910 1.00 59.16 73 LYS A O 1
ATOM 593 N N . LEU A 1 74 ? 3.092 -5.078 10.572 1.00 60.19 74 LEU A N 1
ATOM 594 C CA . LEU A 1 74 ? 3.673 -6.185 9.819 1.00 60.19 74 LEU A CA 1
ATOM 595 C C . LEU A 1 74 ? 5.005 -6.527 10.492 1.00 60.19 74 LEU A C 1
ATOM 597 O O . LEU A 1 74 ? 6.023 -5.917 10.165 1.00 60.19 74 LEU A O 1
ATOM 601 N N . ASP A 1 75 ? 4.988 -7.426 11.475 1.00 50.28 75 ASP A N 1
ATOM 602 C CA . ASP A 1 75 ? 6.227 -7.966 12.039 1.00 50.28 75 ASP A CA 1
ATOM 603 C C . ASP A 1 75 ? 6.816 -9.004 11.079 1.00 50.28 75 ASP A C 1
ATOM 605 O O . ASP A 1 75 ? 6.132 -9.923 10.643 1.00 50.28 75 ASP A O 1
ATOM 609 N N . GLY A 1 76 ? 8.099 -8.843 10.749 1.00 46.19 76 GLY A N 1
ATOM 610 C CA . GLY A 1 76 ? 8.913 -9.894 10.143 1.00 46.19 76 GLY A CA 1
ATOM 611 C C . GLY A 1 76 ? 8.566 -10.275 8.702 1.00 46.19 76 GLY A C 1
ATOM 612 O O . GLY A 1 76 ? 7.943 -11.297 8.441 1.00 46.19 76 GLY A O 1
ATOM 613 N N . ARG A 1 77 ? 9.158 -9.569 7.730 1.00 45.03 77 ARG 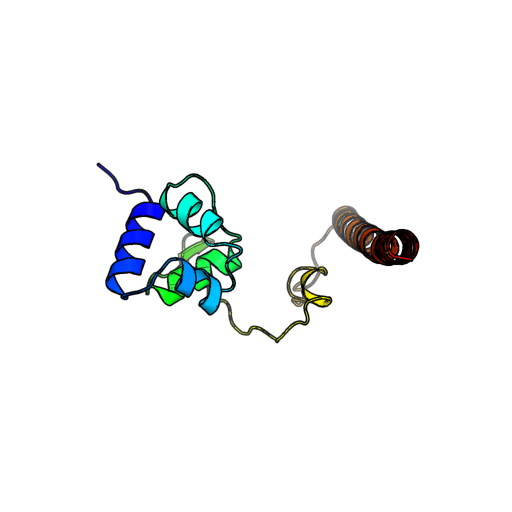A N 1
ATOM 614 C CA . ARG A 1 77 ? 9.499 -10.224 6.458 1.00 45.03 77 ARG A CA 1
ATOM 615 C C . ARG A 1 77 ? 10.525 -11.323 6.763 1.00 45.03 77 ARG A C 1
ATOM 617 O O . ARG A 1 77 ? 11.717 -11.031 6.823 1.00 45.03 77 ARG A O 1
ATOM 624 N N . ARG A 1 78 ? 10.108 -12.587 6.890 1.00 43.38 78 ARG A N 1
ATOM 625 C CA . ARG A 1 78 ? 10.991 -13.666 6.424 1.00 43.38 78 ARG A CA 1
ATOM 626 C C . ARG A 1 78 ? 11.220 -13.397 4.937 1.00 43.38 78 ARG A C 1
ATOM 628 O O . ARG A 1 78 ? 10.274 -13.107 4.205 1.00 43.38 78 ARG A O 1
ATOM 635 N N . GLY A 1 79 ? 12.481 -13.364 4.519 1.00 42.06 79 GLY A N 1
ATOM 636 C CA . GLY A 1 79 ? 12.865 -13.148 3.128 1.00 42.06 79 GLY A CA 1
ATOM 637 C C . GLY A 1 79 ? 12.415 -14.322 2.269 1.00 42.06 79 GLY A C 1
ATOM 638 O O . GLY A 1 79 ? 13.215 -15.197 1.976 1.00 42.06 79 GLY A O 1
ATOM 639 N N . LEU A 1 80 ? 11.135 -14.350 1.906 1.00 43.56 80 LEU A N 1
ATOM 640 C CA . LEU A 1 80 ? 10.579 -15.339 0.997 1.00 43.56 80 LEU A CA 1
ATOM 641 C C . LEU A 1 80 ? 11.048 -15.021 -0.426 1.00 43.56 80 LEU A C 1
ATOM 643 O O . LEU A 1 80 ? 10.928 -13.881 -0.902 1.00 43.56 80 LEU A O 1
ATOM 647 N N . SER A 1 81 ? 11.598 -16.038 -1.078 1.00 44.78 81 SER A N 1
ATOM 648 C CA . SER A 1 81 ? 12.012 -16.039 -2.476 1.00 44.78 81 SER A CA 1
ATOM 649 C C . SER A 1 81 ? 10.832 -15.730 -3.407 1.00 44.78 81 SER A C 1
ATOM 651 O O . SER A 1 81 ? 9.663 -15.908 -3.058 1.00 44.78 81 SER A O 1
ATOM 653 N N . ASP A 1 82 ? 11.107 -15.284 -4.636 1.00 45.69 82 ASP A N 1
ATOM 654 C CA . ASP A 1 82 ? 10.048 -14.993 -5.616 1.00 45.69 82 ASP A CA 1
ATOM 655 C C . ASP A 1 82 ? 9.193 -16.227 -5.978 1.00 45.69 82 ASP A C 1
ATOM 657 O O . ASP A 1 82 ? 8.065 -16.071 -6.446 1.00 45.69 82 ASP A O 1
ATOM 661 N N . ALA A 1 83 ? 9.682 -17.447 -5.722 1.00 45.84 83 ALA A N 1
ATOM 662 C CA . ALA A 1 83 ? 8.906 -18.680 -5.860 1.00 45.84 83 ALA A CA 1
ATOM 663 C C . ALA A 1 83 ? 7.872 -18.854 -4.731 1.00 45.84 83 ALA A C 1
ATOM 665 O O . ALA A 1 83 ? 6.755 -19.307 -4.983 1.00 45.84 83 ALA A O 1
ATOM 666 N N . GLU A 1 84 ? 8.213 -18.432 -3.513 1.00 37.28 84 GLU A N 1
ATOM 667 C CA . GLU A 1 84 ? 7.346 -18.490 -2.331 1.00 37.28 84 GLU A CA 1
ATOM 668 C C . GLU A 1 84 ? 6.299 -17.365 -2.338 1.00 37.28 84 GLU A C 1
ATOM 670 O O . GLU A 1 84 ? 5.177 -17.562 -1.892 1.00 37.28 84 GLU A O 1
ATOM 675 N N . ARG A 1 85 ? 6.591 -16.215 -2.961 1.00 47.12 85 ARG A N 1
ATOM 676 C CA . ARG A 1 85 ? 5.623 -15.106 -3.127 1.00 47.12 85 ARG A CA 1
ATOM 677 C C . ARG A 1 85 ? 4.413 -15.438 -4.002 1.00 47.12 85 ARG A C 1
ATOM 679 O O . ARG A 1 85 ? 3.402 -14.742 -3.941 1.00 47.12 85 ARG A O 1
ATOM 686 N N . VAL A 1 86 ? 4.522 -16.461 -4.848 1.00 42.94 86 VAL A N 1
ATOM 687 C CA . VAL A 1 86 ? 3.416 -16.952 -5.688 1.00 42.94 86 VAL A CA 1
ATOM 688 C C . VAL A 1 86 ? 2.512 -17.910 -4.899 1.00 42.94 86 VAL A C 1
ATOM 690 O O . VAL A 1 86 ? 1.391 -18.191 -5.322 1.00 42.94 86 VAL A O 1
ATOM 693 N N . LEU A 1 87 ? 2.970 -18.387 -3.738 1.00 39.28 87 LEU A N 1
ATOM 694 C CA . LEU A 1 87 ? 2.333 -19.426 -2.948 1.00 39.28 87 LEU A CA 1
ATOM 695 C C . LEU A 1 87 ? 1.953 -18.891 -1.562 1.00 39.28 87 LEU A C 1
ATOM 697 O O . LEU A 1 87 ? 2.686 -19.073 -0.605 1.00 39.28 87 LEU A O 1
ATOM 701 N N . VAL A 1 88 ? 0.726 -18.370 -1.472 1.00 39.31 88 VAL A N 1
ATOM 702 C CA . VAL A 1 88 ? -0.088 -18.362 -0.242 1.00 39.31 88 VAL A CA 1
ATOM 703 C C . VAL A 1 88 ? 0.352 -17.346 0.830 1.00 39.31 88 VAL A C 1
ATOM 705 O O . VAL A 1 88 ? 1.521 -17.021 0.993 1.00 39.31 88 VAL A O 1
ATOM 708 N N . GLY A 1 89 ? -0.640 -16.776 1.525 1.00 42.78 89 GLY A N 1
ATOM 709 C CA . GLY A 1 89 ? -0.422 -15.939 2.706 1.00 42.78 89 GLY A CA 1
ATOM 710 C C . GLY A 1 89 ? 0.391 -16.662 3.782 1.00 42.78 89 GLY A C 1
ATOM 711 O O . GLY A 1 89 ? 0.559 -17.879 3.726 1.00 42.78 89 GLY A O 1
ATOM 712 N N . ASP A 1 90 ? 0.902 -15.889 4.740 1.00 40.00 90 ASP A N 1
ATOM 713 C CA . ASP A 1 90 ? 1.782 -16.384 5.798 1.00 40.00 90 ASP A CA 1
ATOM 714 C C . ASP A 1 90 ? 1.261 -17.689 6.429 1.00 40.00 90 ASP A C 1
ATOM 716 O O . ASP A 1 90 ? 0.076 -17.764 6.778 1.00 40.00 90 ASP A O 1
ATOM 720 N N . PRO A 1 91 ? 2.115 -18.714 6.618 1.00 44.66 91 PRO A N 1
ATOM 721 C CA . PRO A 1 91 ? 1.776 -19.848 7.460 1.00 44.66 91 PRO A CA 1
ATOM 722 C C . PRO A 1 91 ? 1.689 -19.356 8.908 1.00 44.66 91 PRO A C 1
ATOM 724 O O . PRO A 1 91 ? 2.680 -19.311 9.633 1.00 44.66 91 PRO A O 1
ATOM 727 N N . GLY A 1 92 ? 0.495 -18.937 9.310 1.00 46.12 92 GLY A N 1
ATOM 728 C CA . GLY A 1 92 ? 0.123 -18.844 10.712 1.00 46.12 92 GLY A CA 1
ATOM 729 C C . GLY A 1 92 ? -0.292 -20.222 11.216 1.00 46.12 92 GLY A C 1
ATOM 730 O O . GLY A 1 92 ? -0.853 -21.020 10.461 1.00 46.12 92 GLY A O 1
ATOM 731 N N . GLU A 1 93 ? -0.063 -20.501 12.498 1.00 45.62 93 GLU A N 1
ATOM 732 C CA . GLU A 1 93 ? -0.904 -21.481 13.179 1.00 45.62 93 GLU A CA 1
ATOM 733 C C . GLU A 1 93 ? -2.345 -20.994 13.011 1.00 45.62 93 GLU A C 1
ATOM 735 O O . GLU A 1 93 ? -2.720 -19.936 13.522 1.00 45.62 93 GLU A O 1
ATOM 740 N N . VAL A 1 94 ? -3.150 -21.720 12.232 1.00 50.03 94 VAL A N 1
ATOM 741 C CA . VAL A 1 94 ? -4.599 -21.568 12.307 1.00 50.03 94 VAL A CA 1
ATOM 742 C C . VAL A 1 94 ? -4.930 -22.034 13.712 1.00 50.03 94 VAL A C 1
ATOM 744 O O . VAL A 1 94 ? -4.957 -23.238 13.963 1.00 50.03 94 VAL A O 1
ATOM 747 N N . GLY A 1 95 ? -5.033 -21.078 14.640 1.00 45.88 95 GLY A N 1
ATOM 748 C CA . GLY A 1 95 ? -5.395 -21.337 16.023 1.00 45.88 95 GLY A CA 1
ATOM 749 C C . GLY A 1 95 ? -6.593 -22.269 16.012 1.00 45.88 95 GLY A C 1
ATOM 750 O O . GLY A 1 95 ? -7.615 -21.903 15.445 1.00 45.88 95 GLY A O 1
ATOM 751 N N . LEU A 1 96 ? -6.354 -23.484 16.510 1.00 51.59 96 LEU A N 1
ATOM 752 C CA . LEU A 1 96 ? -7.254 -24.622 16.664 1.00 51.59 96 LEU A CA 1
ATOM 753 C C . LEU A 1 96 ? -8.469 -24.607 15.716 1.00 51.59 96 LEU A C 1
ATOM 755 O O . LEU A 1 96 ? -9.440 -23.887 15.924 1.00 51.59 96 LEU A O 1
ATOM 759 N N . LEU A 1 97 ? -8.482 -25.523 14.742 1.00 55.31 97 LEU A N 1
ATOM 760 C CA . LEU A 1 97 ? -9.700 -25.902 14.001 1.00 55.31 97 LEU A CA 1
ATOM 761 C C . LEU A 1 97 ? -10.811 -26.461 14.928 1.00 55.31 97 LEU A C 1
ATOM 763 O O . LEU A 1 97 ? -11.888 -26.824 14.447 1.00 55.31 97 LEU A O 1
ATOM 767 N N . ASP A 1 98 ? -10.561 -26.525 16.239 1.00 53.31 98 ASP A N 1
ATOM 768 C CA . ASP A 1 98 ? -11.515 -26.873 17.281 1.00 53.31 98 ASP A CA 1
ATOM 769 C C . ASP A 1 98 ? -12.645 -25.838 17.313 1.00 53.31 98 ASP A C 1
ATOM 771 O O . ASP A 1 98 ? -12.504 -24.715 17.794 1.00 53.31 98 ASP A O 1
ATOM 775 N N . GLY A 1 99 ? -13.788 -26.229 16.756 1.00 62.38 99 GLY A N 1
ATOM 776 C CA . GLY A 1 99 ? -14.983 -25.391 16.651 1.00 62.38 99 GLY A CA 1
ATOM 777 C C . GLY A 1 99 ? -15.568 -25.327 15.244 1.00 62.38 99 GLY A C 1
ATOM 778 O O . GLY A 1 99 ? -16.687 -24.844 15.077 1.00 62.38 99 GLY A O 1
ATOM 779 N N . LEU A 1 100 ? -14.864 -25.844 14.232 1.00 71.00 100 LEU A N 1
ATOM 780 C CA . LEU A 1 100 ? -15.443 -26.004 12.904 1.00 71.00 100 LEU A CA 1
ATOM 781 C C . LEU A 1 100 ? -16.364 -27.218 12.860 1.00 71.00 100 LEU A C 1
ATOM 783 O O . LEU A 1 100 ? -16.020 -28.316 13.296 1.00 71.00 100 LEU A O 1
ATOM 787 N N . THR A 1 101 ? -17.532 -27.033 12.253 1.00 80.94 101 THR A N 1
ATOM 788 C CA . THR A 1 101 ? -18.348 -28.175 11.838 1.00 80.94 101 THR A CA 1
ATOM 789 C C . THR A 1 101 ? -17.622 -28.951 10.729 1.00 80.94 101 THR A C 1
ATOM 791 O O . THR A 1 101 ? -16.854 -28.347 9.969 1.00 80.94 101 THR A O 1
ATOM 794 N N . PRO A 1 102 ? -17.894 -30.258 10.556 1.00 77.50 102 PRO A N 1
ATOM 795 C CA . PRO A 1 102 ? -17.286 -31.054 9.486 1.00 77.50 102 PRO A CA 1
ATOM 796 C C . PRO A 1 102 ? -17.402 -30.399 8.101 1.00 77.50 102 PRO A C 1
ATOM 798 O O . PRO A 1 102 ? -16.414 -30.294 7.383 1.00 77.50 102 PRO A O 1
ATOM 801 N N . SER A 1 103 ? -18.570 -29.830 7.784 1.00 76.62 103 SER A N 1
ATOM 802 C CA . SER A 1 103 ? -18.817 -29.137 6.509 1.00 76.62 103 SER A CA 1
ATOM 803 C C . SER A 1 103 ? -17.926 -27.907 6.281 1.00 76.62 103 SER A C 1
ATOM 805 O O . SER A 1 103 ? -17.504 -27.631 5.158 1.00 76.62 103 SER A O 1
ATOM 807 N N . GLN A 1 104 ? -17.594 -27.170 7.344 1.00 74.56 104 GLN A N 1
ATOM 808 C CA . GLN A 1 104 ? -16.711 -26.006 7.260 1.00 74.56 104 GLN A CA 1
ATOM 809 C C . GLN A 1 104 ? -15.251 -26.437 7.103 1.00 74.56 104 GLN A C 1
ATOM 811 O O . GLN A 1 104 ? -14.515 -25.824 6.330 1.00 74.56 104 GLN A O 1
ATOM 816 N N . GLY A 1 105 ? -14.848 -27.516 7.781 1.00 77.69 105 GLY A N 1
ATOM 817 C CA . GLY A 1 105 ? -13.537 -28.134 7.585 1.00 77.69 105 GLY A CA 1
ATOM 818 C C . GLY A 1 105 ? -13.346 -28.622 6.146 1.00 77.69 105 GLY A C 1
ATOM 819 O O . GLY A 1 105 ? -12.337 -28.311 5.514 1.00 77.69 105 GLY A O 1
ATOM 820 N N . GLU A 1 106 ? -14.347 -29.305 5.590 1.00 78.31 106 GLU A N 1
ATOM 821 C CA . GLU A 1 106 ? -14.346 -29.774 4.200 1.00 78.31 106 GLU A CA 1
ATOM 822 C C . GLU A 1 106 ? -14.268 -28.622 3.191 1.00 78.31 106 GLU A C 1
ATOM 824 O O . GLU A 1 106 ? -13.486 -28.692 2.243 1.00 78.31 106 GLU A O 1
ATOM 829 N N . ALA A 1 107 ? -15.007 -27.530 3.412 1.00 73.44 107 ALA A N 1
ATOM 830 C CA . ALA A 1 107 ? -14.959 -26.353 2.546 1.00 73.44 107 ALA A CA 1
ATOM 831 C C . ALA A 1 107 ? -13.572 -25.685 2.546 1.00 73.44 107 ALA A C 1
ATOM 833 O O . ALA A 1 107 ? -13.055 -25.315 1.489 1.00 73.44 107 ALA A O 1
ATOM 834 N N . ILE A 1 108 ? -12.932 -25.576 3.715 1.00 76.06 108 ILE A N 1
ATOM 835 C CA . ILE A 1 108 ? -11.569 -25.039 3.838 1.00 76.06 108 ILE A CA 1
ATOM 836 C C . ILE A 1 108 ? -10.565 -25.953 3.126 1.00 76.06 108 ILE A C 1
ATOM 838 O O . ILE A 1 108 ? -9.705 -25.467 2.386 1.00 76.06 108 ILE A O 1
ATOM 842 N N . L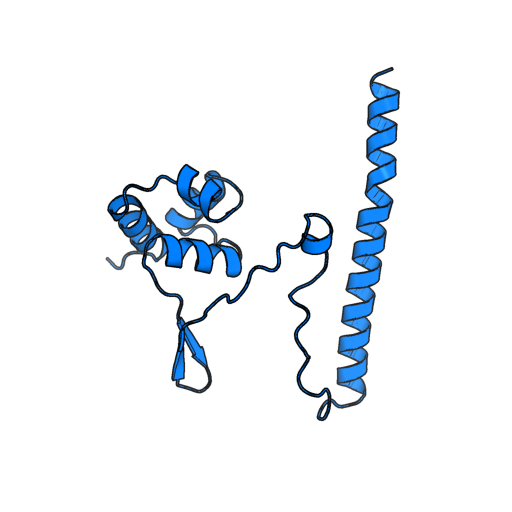EU A 1 109 ? -10.691 -27.272 3.290 1.00 76.25 109 LEU A N 1
ATOM 843 C CA . LEU A 1 109 ? -9.840 -28.248 2.607 1.00 76.25 109 LEU A CA 1
ATOM 844 C C . LEU A 1 109 ? -10.017 -28.199 1.085 1.00 76.25 109 LEU A C 1
ATOM 846 O O . LEU A 1 109 ? -9.023 -28.202 0.355 1.00 76.25 109 LEU A O 1
ATOM 850 N N . ALA A 1 110 ? -11.254 -28.093 0.597 1.00 74.12 110 ALA A N 1
ATOM 851 C CA . ALA A 1 110 ? -11.554 -27.953 -0.825 1.00 74.12 110 ALA A CA 1
ATOM 852 C C . ALA A 1 110 ? -10.932 -26.674 -1.405 1.00 74.12 110 ALA A C 1
ATOM 854 O O . ALA A 1 110 ? -10.274 -26.716 -2.447 1.00 74.12 110 ALA A O 1
ATOM 855 N N . GLN A 1 111 ? -11.050 -25.552 -0.691 1.00 73.81 111 GLN A N 1
ATOM 856 C CA . GLN A 1 111 ? -10.449 -24.282 -1.089 1.00 73.81 111 GLN A CA 1
ATOM 857 C C . GLN A 1 111 ? -8.912 -24.363 -1.119 1.00 73.81 111 GLN A C 1
ATOM 859 O O . GLN A 1 111 ? -8.276 -23.900 -2.070 1.00 73.81 111 GLN A O 1
ATOM 864 N N . ALA A 1 112 ? -8.299 -24.996 -0.115 1.00 75.00 112 ALA A N 1
ATOM 865 C CA . ALA A 1 112 ? -6.853 -25.205 -0.062 1.00 75.00 112 ALA A CA 1
ATOM 866 C C . ALA A 1 112 ? -6.354 -26.120 -1.196 1.00 75.00 112 ALA A C 1
ATOM 868 O O . ALA A 1 112 ? -5.289 -25.877 -1.773 1.00 75.00 112 ALA A O 1
ATOM 869 N N . ASN A 1 113 ? -7.116 -27.159 -1.545 1.00 74.81 113 ASN A N 1
ATOM 870 C CA . ASN A 1 113 ? -6.805 -28.054 -2.661 1.00 74.81 113 ASN A CA 1
ATOM 871 C C . ASN A 1 113 ? -6.918 -27.340 -4.010 1.00 74.81 113 ASN A C 1
ATOM 873 O O . ASN A 1 113 ? -6.011 -27.456 -4.834 1.00 74.81 113 ASN A O 1
ATOM 877 N N . PHE A 1 114 ? -7.952 -26.518 -4.200 1.00 77.44 114 PHE A N 1
ATOM 878 C CA . PHE A 1 114 ? -8.100 -25.695 -5.399 1.00 77.44 114 PHE A CA 1
ATOM 879 C C . PHE A 1 114 ? -6.881 -24.791 -5.625 1.00 77.44 114 PHE A C 1
ATOM 881 O O . PHE A 1 114 ? -6.325 -24.759 -6.725 1.00 77.44 114 PHE A O 1
ATOM 888 N N . PHE A 1 115 ? -6.411 -24.095 -4.583 1.00 70.88 115 PHE A N 1
ATOM 889 C CA . PHE A 1 115 ? -5.223 -23.247 -4.702 1.00 70.88 115 PHE A CA 1
ATOM 890 C C . PHE A 1 115 ? -3.956 -24.052 -5.011 1.00 70.88 115 PHE A C 1
ATOM 892 O O . PHE A 1 115 ? -3.151 -23.616 -5.839 1.00 70.88 115 PHE A O 1
ATOM 899 N N . ARG A 1 116 ? -3.785 -25.237 -4.407 1.00 73.44 116 ARG A N 1
ATOM 900 C CA . ARG A 1 116 ? -2.662 -26.139 -4.720 1.00 73.44 116 ARG A CA 1
ATOM 901 C C . ARG A 1 116 ? -2.662 -26.549 -6.192 1.00 73.44 116 ARG A C 1
ATOM 903 O O . ARG A 1 116 ? -1.643 -26.394 -6.865 1.00 73.44 116 ARG A O 1
ATOM 910 N N . GLU A 1 117 ? -3.798 -27.001 -6.713 1.00 73.50 117 GLU A N 1
ATOM 911 C CA . GLU A 1 117 ? -3.919 -27.405 -8.116 1.00 73.50 117 GLU A CA 1
ATOM 912 C C . GLU A 1 117 ? -3.729 -26.238 -9.086 1.00 73.50 117 GLU A C 1
ATOM 914 O O . GLU A 1 117 ? -3.004 -26.356 -10.077 1.00 73.50 117 GLU A O 1
ATOM 919 N N . TYR A 1 118 ? -4.353 -25.095 -8.806 1.00 72.31 118 TYR A N 1
ATOM 920 C CA . TYR A 1 118 ? -4.230 -23.898 -9.632 1.00 72.31 118 TYR A CA 1
ATOM 921 C C . TYR A 1 118 ? -2.768 -23.444 -9.749 1.00 72.31 118 TYR A C 1
ATOM 923 O O . TYR A 1 118 ? -2.286 -23.130 -10.844 1.00 72.31 118 TYR A O 1
ATOM 931 N N . ASN A 1 119 ? -2.034 -23.478 -8.637 1.00 65.81 119 ASN A N 1
ATOM 932 C CA . ASN A 1 119 ? -0.623 -23.112 -8.606 1.00 65.81 119 ASN A CA 1
ATOM 933 C C . ASN A 1 119 ? 0.264 -24.135 -9.329 1.00 65.81 119 ASN A C 1
ATOM 935 O O . ASN A 1 119 ? 1.147 -23.731 -10.091 1.00 65.81 119 ASN A O 1
ATOM 939 N N . ALA A 1 120 ? -0.005 -25.436 -9.182 1.00 71.56 120 ALA A N 1
ATOM 940 C CA . ALA A 1 120 ? 0.693 -26.479 -9.936 1.00 71.56 120 ALA A CA 1
ATOM 941 C C . ALA A 1 120 ? 0.517 -26.291 -11.456 1.00 71.56 120 ALA A C 1
ATOM 943 O O . ALA A 1 120 ? 1.491 -26.312 -12.216 1.00 71.56 120 ALA A O 1
ATOM 944 N N . ARG A 1 121 ? -0.708 -25.987 -11.907 1.00 68.12 121 ARG A N 1
ATOM 945 C CA . ARG A 1 121 ? -1.002 -25.692 -13.321 1.00 68.12 121 ARG A CA 1
ATOM 946 C C . ARG A 1 121 ? -0.247 -24.451 -13.809 1.00 68.12 121 ARG A C 1
ATOM 948 O O . ARG A 1 121 ? 0.403 -24.501 -14.852 1.00 68.12 121 ARG A O 1
ATOM 955 N N . LYS A 1 122 ? -0.239 -23.359 -13.037 1.00 63.25 122 LYS A N 1
ATOM 956 C CA . LYS A 1 122 ? 0.517 -22.130 -13.358 1.00 63.25 122 LYS A CA 1
ATOM 957 C C . LYS A 1 122 ? 2.027 -22.361 -13.478 1.00 63.25 122 LYS A C 1
ATOM 959 O O . LYS A 1 122 ? 2.657 -21.754 -14.344 1.00 63.25 122 LYS A O 1
ATOM 964 N N . GLN A 1 123 ? 2.611 -23.213 -12.637 1.00 59.75 123 GLN A N 1
ATOM 965 C CA . GLN A 1 123 ? 4.039 -23.535 -12.701 1.00 59.75 123 GLN A CA 1
ATOM 966 C C . GLN A 1 123 ? 4.369 -24.437 -13.898 1.00 59.75 123 GLN A C 1
ATOM 968 O O . GLN A 1 123 ? 5.317 -24.149 -14.627 1.00 59.75 123 GLN A O 1
ATOM 973 N N . SER A 1 124 ? 3.541 -25.448 -14.177 1.00 56.81 124 SER A N 1
ATOM 974 C CA . SER A 1 124 ? 3.706 -26.341 -15.337 1.00 56.81 124 SER A CA 1
ATOM 975 C C . SER A 1 124 ? 3.512 -25.656 -16.702 1.00 56.81 124 SER A C 1
ATOM 977 O O . SER A 1 124 ? 3.985 -26.162 -17.713 1.00 56.81 124 SER A O 1
ATOM 979 N N . ALA A 1 125 ? 2.880 -24.476 -16.750 1.00 55.38 125 ALA A N 1
ATOM 980 C CA . ALA A 1 125 ? 2.709 -23.686 -17.974 1.00 55.38 125 ALA A CA 1
ATOM 981 C C . ALA A 1 125 ? 3.933 -22.813 -18.340 1.00 55.38 125 ALA A C 1
ATOM 983 O O . ALA A 1 125 ? 4.042 -22.332 -19.472 1.00 55.38 125 ALA A O 1
ATOM 984 N N . LYS A 1 126 ? 4.882 -22.602 -17.414 1.00 51.66 126 LYS A N 1
ATOM 985 C CA . LYS A 1 126 ? 6.096 -21.79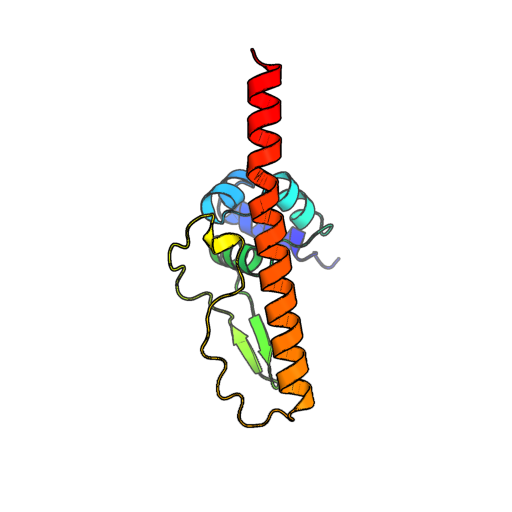8 -17.659 1.00 51.66 126 LYS A CA 1
ATOM 986 C C . LYS A 1 126 ? 7.143 -22.445 -18.594 1.00 51.66 126 LYS A C 1
ATOM 988 O O . LYS A 1 126 ? 7.721 -21.691 -19.375 1.00 51.66 126 LYS A O 1
ATOM 993 N N . PRO A 1 127 ? 7.381 -23.774 -18.632 1.00 52.84 127 PRO A N 1
ATOM 994 C CA . PRO A 1 127 ? 8.407 -24.357 -19.505 1.00 52.84 127 PRO A CA 1
ATOM 995 C C . PRO A 1 127 ? 8.028 -24.337 -20.996 1.00 52.84 127 PRO A C 1
ATOM 997 O O . PRO A 1 127 ? 8.903 -24.230 -21.853 1.00 52.84 127 PRO A O 1
ATOM 1000 N N . ALA A 1 128 ? 6.732 -24.394 -21.328 1.00 51.53 128 ALA A N 1
ATOM 1001 C CA . ALA A 1 128 ? 6.272 -24.477 -22.719 1.00 51.53 128 ALA A CA 1
ATOM 1002 C C . ALA A 1 128 ? 6.446 -23.161 -23.501 1.00 51.53 128 ALA A C 1
ATOM 1004 O O . ALA A 1 128 ? 6.686 -23.176 -24.706 1.00 51.53 128 ALA A O 1
ATOM 1005 N N . SER A 1 129 ? 6.357 -22.013 -22.822 1.00 52.56 129 SER A N 1
ATOM 1006 C CA . SER A 1 129 ? 6.530 -20.699 -23.460 1.00 52.56 129 SER A CA 1
ATOM 1007 C C . SER A 1 129 ? 7.990 -20.245 -23.546 1.00 52.56 129 SER A C 1
ATOM 1009 O O . SER A 1 129 ? 8.305 -19.413 -24.393 1.00 52.56 129 SER A O 1
ATOM 1011 N N . ALA A 1 130 ? 8.881 -20.799 -22.715 1.00 51.12 130 ALA A N 1
ATOM 1012 C CA . ALA A 1 130 ? 10.318 -20.537 -22.782 1.00 51.12 130 ALA A CA 1
ATOM 1013 C C . ALA A 1 130 ? 10.981 -21.287 -23.952 1.00 51.12 130 ALA A C 1
ATOM 1015 O O . ALA A 1 130 ? 11.733 -20.675 -24.705 1.00 51.12 130 ALA A O 1
ATOM 1016 N N . ARG A 1 131 ? 10.632 -22.567 -24.175 1.00 53.00 131 ARG A N 1
ATOM 1017 C CA . ARG A 1 131 ? 11.113 -23.342 -25.339 1.00 53.00 131 ARG A CA 1
ATOM 1018 C C . ARG A 1 131 ? 10.655 -22.755 -26.675 1.00 53.00 131 ARG A C 1
ATOM 1020 O O . ARG A 1 131 ? 11.489 -22.504 -27.529 1.00 53.00 131 ARG A O 1
ATOM 1027 N N . ARG A 1 132 ? 9.373 -22.382 -26.810 1.00 55.03 132 ARG A N 1
ATOM 1028 C CA . ARG A 1 132 ? 8.860 -21.741 -28.041 1.00 55.03 132 ARG A CA 1
ATOM 1029 C C . ARG A 1 132 ? 9.540 -20.413 -28.395 1.00 55.03 132 ARG A C 1
ATOM 1031 O O . ARG A 1 132 ? 9.521 -20.033 -29.556 1.00 55.03 132 ARG A O 1
ATOM 1038 N N . ARG A 1 133 ? 10.107 -19.688 -27.422 1.00 53.66 133 ARG A N 1
ATOM 1039 C CA . ARG A 1 133 ? 10.887 -18.466 -27.696 1.00 53.66 133 ARG A CA 1
ATOM 1040 C C . ARG A 1 133 ? 12.326 -18.766 -28.099 1.00 53.66 133 ARG A C 1
ATOM 1042 O O . ARG A 1 133 ? 12.881 -17.996 -28.865 1.00 53.66 133 ARG A O 1
ATOM 1049 N N . ALA A 1 134 ? 12.908 -19.849 -27.586 1.00 53.03 134 ALA A N 1
ATOM 1050 C CA . ALA A 1 134 ? 14.233 -20.301 -27.994 1.00 53.03 134 ALA A CA 1
ATOM 1051 C C . ALA A 1 134 ? 14.207 -20.862 -29.426 1.00 53.03 134 ALA A C 1
ATOM 1053 O O . ALA A 1 134 ? 15.060 -20.501 -30.224 1.00 53.03 134 ALA A O 1
ATOM 1054 N N . ASP A 1 135 ? 13.174 -21.635 -29.776 1.00 53.69 135 ASP A N 1
ATOM 1055 C CA . ASP A 1 135 ? 13.009 -22.205 -31.122 1.00 53.69 135 ASP A CA 1
ATOM 1056 C C . ASP A 1 135 ? 12.631 -21.150 -32.182 1.00 53.69 135 ASP A C 1
ATOM 1058 O O . ASP A 1 135 ? 12.856 -21.362 -33.364 1.00 53.69 135 ASP A O 1
ATOM 1062 N N . ALA A 1 136 ? 12.058 -20.009 -31.779 1.00 53.78 136 ALA A N 1
ATOM 1063 C CA . ALA A 1 136 ? 11.764 -18.882 -32.674 1.00 53.78 136 ALA A CA 1
ATOM 1064 C C . ALA A 1 136 ? 12.943 -17.899 -32.834 1.00 53.78 136 ALA A C 1
ATOM 1066 O O . ALA A 1 136 ? 12.835 -16.941 -33.597 1.00 53.78 136 ALA A O 1
ATOM 1067 N N . ALA A 1 137 ? 14.025 -18.091 -32.073 1.00 51.31 137 ALA A N 1
ATOM 1068 C CA . ALA A 1 137 ? 15.234 -17.267 -32.104 1.00 51.31 137 ALA A CA 1
ATOM 1069 C C . ALA A 1 137 ? 16.450 -17.998 -32.713 1.00 51.31 137 ALA A C 1
ATOM 1071 O O . ALA A 1 137 ? 17.530 -17.407 -32.770 1.00 51.31 137 ALA A O 1
ATOM 1072 N N . ALA A 1 138 ? 16.272 -19.255 -33.134 1.00 51.06 138 ALA A N 1
ATOM 1073 C CA . ALA A 1 138 ? 17.218 -20.058 -33.910 1.00 51.06 138 ALA A CA 1
ATOM 1074 C C . ALA A 1 138 ? 16.781 -20.098 -35.381 1.00 51.06 138 ALA A C 1
ATOM 1076 O O . ALA A 1 138 ? 17.682 -20.136 -36.247 1.00 51.06 138 ALA A O 1
#

Radius of gyration: 20.41 Å; chains: 1; bounding box: 36×51×54 Å

Secondary structure (DSSP, 8-state):
-PPPHHHHHHHHHHHTT--HHHHHHHH--S-HHHHHHHHTTS----HHHHHHHHHHHT---EEEETTEEEE----------TTGGGS-S--------TT--HHHHHHHHHHHHHHHHHHHHHHHTHHHHHHHHHHT--

pLDDT: mean 73.71, std 18.31, range [37.28, 96.31]